Protein AF-A0A813L818-F1 (afdb_monomer_lite)

Foldseek 3Di:
DVQLVCCVVVVDGDDPDDDPFVVVVVVVVCCVPCVVVLVVQLVVCQVQQCVVHQQFGCQVSQVVVCVVCLVVQKHKGWGHFDDDVDPPRGDTTDIDIDNQVSCVVVDDGPDGGPVVVVSD

Structure (mmCIF, N/CA/C/O backbone):
data_AF-A0A813L818-F1
#
_entry.id   AF-A0A813L818-F1
#
loop_
_atom_site.group_PDB
_atom_site.id
_atom_site.type_symbol
_atom_site.label_atom_id
_atom_site.label_alt_id
_atom_site.label_comp_id
_atom_site.label_asym_id
_atom_site.label_entity_id
_atom_site.label_seq_id
_atom_site.pdbx_PDB_ins_code
_atom_site.Cartn_x
_atom_site.Cartn_y
_atom_site.Cartn_z
_atom_site.occupancy
_atom_site.B_iso_or_equiv
_atom_site.auth_seq_id
_atom_site.auth_comp_id
_atom_site.auth_asym_id
_atom_site.auth_atom_id
_atom_site.pdbx_PDB_model_num
ATOM 1 N N . GLU A 1 1 ? -13.482 -14.524 27.473 1.00 57.00 1 GLU A N 1
ATOM 2 C CA . GLU A 1 1 ? -12.473 -15.325 28.214 1.00 57.00 1 GLU A CA 1
ATOM 3 C C . GLU A 1 1 ? -12.028 -16.594 27.474 1.00 57.00 1 GLU A C 1
ATOM 5 O O . GLU A 1 1 ? -10.831 -16.802 27.336 1.00 57.00 1 GLU A O 1
ATOM 10 N N . SER A 1 2 ? -12.948 -17.400 26.920 1.00 75.19 2 SER A N 1
ATOM 11 C CA . SER A 1 2 ? -12.612 -18.616 26.144 1.00 75.19 2 SER A CA 1
ATOM 12 C C . SER A 1 2 ? -11.756 -18.363 24.892 1.00 75.19 2 SER A C 1
ATOM 14 O O . SER A 1 2 ? -10.847 -19.135 24.606 1.00 75.19 2 SER A O 1
ATOM 16 N N . GLU A 1 3 ? -12.057 -17.316 24.123 1.00 73.44 3 GLU A N 1
ATOM 17 C CA . GLU A 1 3 ? -11.399 -17.049 22.833 1.00 73.44 3 GLU A CA 1
ATOM 18 C C . GLU A 1 3 ? -10.004 -16.447 22.997 1.00 73.44 3 GLU A C 1
ATOM 20 O O . GLU A 1 3 ? -9.075 -16.870 22.322 1.00 73.44 3 GLU A O 1
ATOM 25 N N . ARG A 1 4 ? -9.827 -15.538 23.965 1.00 74.00 4 ARG A N 1
ATOM 26 C CA . ARG A 1 4 ? -8.516 -14.962 24.303 1.00 74.00 4 ARG A CA 1
ATOM 27 C C . ARG A 1 4 ? -7.531 -16.038 24.765 1.00 74.00 4 ARG A C 1
ATOM 29 O O . ARG A 1 4 ? -6.370 -16.018 24.375 1.00 74.00 4 A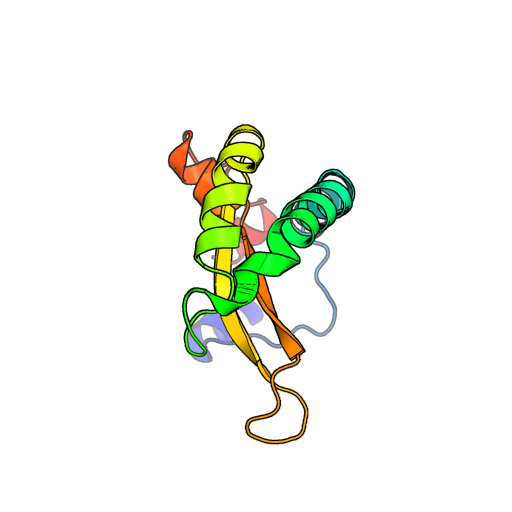RG A O 1
ATOM 36 N N . ARG A 1 5 ? -8.009 -17.011 25.552 1.00 79.06 5 ARG A N 1
ATOM 37 C CA . ARG A 1 5 ? -7.198 -18.162 25.966 1.00 79.06 5 ARG A CA 1
ATOM 38 C C . ARG A 1 5 ? -6.829 -19.058 24.779 1.00 79.06 5 ARG A C 1
ATOM 40 O O . ARG A 1 5 ? -5.667 -19.416 24.667 1.00 79.06 5 ARG A O 1
ATOM 47 N N . LYS A 1 6 ? -7.773 -19.352 23.874 1.00 78.75 6 LYS A N 1
ATOM 48 C CA . LYS A 1 6 ? -7.478 -20.092 22.633 1.00 78.75 6 LYS A CA 1
ATOM 49 C C . LYS A 1 6 ? -6.450 -19.376 21.764 1.00 78.75 6 LYS A C 1
ATOM 51 O O . LYS A 1 6 ? -5.490 -19.998 21.347 1.00 78.75 6 LYS A O 1
ATOM 56 N N . LEU A 1 7 ? -6.600 -18.069 21.551 1.00 79.12 7 LEU A N 1
ATOM 57 C CA . LEU A 1 7 ? -5.618 -17.287 20.799 1.00 79.12 7 LEU A CA 1
ATOM 58 C C . LEU A 1 7 ? -4.226 -17.357 21.446 1.00 79.12 7 LEU A C 1
ATOM 60 O O . LEU A 1 7 ? -3.231 -17.485 20.741 1.00 79.12 7 LEU A O 1
ATOM 64 N N . HIS A 1 8 ? -4.157 -17.297 22.778 1.00 79.25 8 HIS A N 1
ATOM 65 C CA . HIS A 1 8 ? -2.899 -17.416 23.513 1.00 79.25 8 HIS A CA 1
ATOM 66 C C . HIS A 1 8 ? -2.253 -18.806 23.386 1.00 79.25 8 HIS A C 1
ATOM 68 O O . HIS A 1 8 ? -1.037 -18.895 23.240 1.00 79.25 8 HIS A O 1
ATOM 74 N N . GLU A 1 9 ? -3.047 -19.875 23.452 1.00 87.44 9 GLU A N 1
ATOM 75 C CA . GLU A 1 9 ? -2.567 -21.264 23.403 1.00 87.44 9 GLU A CA 1
ATOM 76 C C . GLU A 1 9 ? -2.229 -21.717 21.973 1.00 87.44 9 GLU A C 1
ATOM 78 O O . GLU A 1 9 ? -1.179 -22.319 21.748 1.00 87.44 9 GLU A O 1
ATOM 83 N N . ASP A 1 10 ? -3.089 -21.390 21.009 1.00 88.19 10 ASP A N 1
ATOM 84 C CA . ASP A 1 10 ? -3.026 -21.900 19.636 1.00 88.19 10 ASP A CA 1
ATOM 85 C C . ASP A 1 10 ? -2.318 -20.928 18.675 1.00 88.19 10 ASP A C 1
ATOM 87 O O . ASP A 1 10 ? -1.964 -21.297 17.555 1.00 88.19 10 ASP A O 1
ATOM 91 N N . GLY A 1 11 ? -2.130 -19.664 19.076 1.00 82.50 11 GLY A N 1
ATOM 92 C CA . GLY A 1 11 ? -1.560 -18.603 18.235 1.00 82.50 11 GLY A CA 1
ATOM 93 C C . GLY A 1 11 ? -2.465 -18.158 17.080 1.00 82.50 11 GLY A C 1
ATOM 94 O O . GLY A 1 11 ? -2.089 -17.282 16.302 1.00 82.50 11 GLY A O 1
ATOM 95 N N . VAL A 1 12 ? -3.656 -18.745 16.958 1.00 81.69 12 VAL A N 1
ATOM 96 C CA . VAL A 1 12 ? -4.644 -18.454 15.920 1.00 81.69 12 VAL A CA 1
ATOM 97 C C . VAL A 1 12 ? -6.051 -18.565 16.502 1.00 81.69 12 VAL A C 1
ATOM 99 O O . VAL A 1 12 ? -6.317 -19.384 17.379 1.00 81.69 12 VAL A O 1
ATOM 102 N N . LEU A 1 13 ? -6.966 -17.735 16.008 1.00 82.81 13 LEU A N 1
ATOM 103 C CA . LEU A 1 13 ? -8.383 -17.801 16.342 1.00 82.81 13 LEU A CA 1
ATOM 104 C C . LEU A 1 13 ? -9.189 -17.714 15.048 1.00 82.81 13 LEU A C 1
ATOM 106 O O . LEU A 1 13 ? -9.143 -16.704 14.349 1.00 82.81 13 LEU A O 1
ATOM 110 N N . GLU A 1 14 ? -9.913 -18.781 14.724 1.00 83.12 14 GLU A N 1
ATOM 111 C CA . GLU A 1 14 ? -10.836 -18.786 13.592 1.00 83.12 14 GLU A CA 1
ATOM 112 C C . GLU A 1 14 ? -12.102 -18.007 13.963 1.00 83.12 14 GLU A C 1
ATOM 114 O O . GLU A 1 14 ? -12.753 -18.291 14.972 1.00 83.12 14 GLU A O 1
ATOM 119 N N . LEU A 1 15 ? -12.437 -17.002 13.156 1.00 79.81 15 LEU A N 1
ATOM 120 C CA . LEU A 1 15 ? -13.598 -16.148 13.376 1.00 79.81 15 LEU A CA 1
ATOM 121 C C . LEU A 1 15 ? -14.782 -16.676 12.563 1.00 79.81 15 LEU A C 1
ATOM 123 O O . LEU A 1 15 ? -14.665 -16.918 11.365 1.00 79.81 15 LEU A O 1
ATOM 127 N N . SER A 1 16 ? -15.940 -16.829 13.210 1.00 82.81 16 SER A N 1
ATOM 128 C CA . SER A 1 16 ? -17.175 -17.293 12.551 1.00 82.81 16 SER A CA 1
ATOM 129 C C . SER A 1 16 ? -17.801 -16.245 11.621 1.00 82.81 16 SER A C 1
ATOM 131 O O . SER A 1 16 ? -18.575 -16.585 10.727 1.00 82.81 16 SER A O 1
ATOM 133 N N . SER A 1 17 ? -17.447 -14.976 11.813 1.00 81.19 17 SER A N 1
ATOM 134 C CA . SER A 1 17 ? -17.798 -13.851 10.952 1.00 81.19 17 SER A CA 1
ATOM 135 C C . SER A 1 17 ? -16.721 -12.777 11.045 1.00 81.19 17 SER A C 1
ATOM 137 O O . SER A 1 17 ? -15.971 -12.726 12.022 1.00 81.19 17 SER A O 1
ATOM 139 N N . LEU A 1 18 ? -16.676 -11.877 10.060 1.00 76.88 18 LEU A N 1
ATOM 140 C CA . LEU A 1 18 ? -15.880 -10.657 10.178 1.00 76.88 18 LEU A CA 1
ATOM 141 C C . LEU A 1 18 ? -16.360 -9.864 11.405 1.00 76.88 18 LEU A C 1
ATOM 143 O O . LEU A 1 18 ? -17.564 -9.614 11.526 1.00 76.88 18 LEU A O 1
ATOM 147 N N . PRO A 1 19 ? -15.466 -9.513 12.341 1.00 75.06 19 PRO A N 1
ATOM 148 C CA . PRO A 1 19 ? -15.853 -8.735 13.501 1.00 75.06 19 PRO A CA 1
ATOM 149 C C . PRO A 1 19 ? -16.185 -7.298 13.086 1.00 75.06 19 PRO A C 1
ATOM 151 O O . PRO A 1 19 ? -15.633 -6.771 12.129 1.00 75.06 19 PRO A O 1
ATOM 154 N N . SER A 1 20 ? -17.083 -6.637 13.810 1.00 76.88 20 SER A N 1
ATOM 155 C CA . SER A 1 20 ? -17.423 -5.230 13.558 1.00 76.88 20 SER A CA 1
ATOM 156 C C . SER A 1 20 ? -16.419 -4.302 14.247 1.00 76.88 20 SER A C 1
ATOM 158 O O . SER A 1 20 ? -16.789 -3.530 15.128 1.00 76.88 20 SER A O 1
ATOM 160 N N . TRP A 1 21 ? -15.134 -4.425 13.917 1.00 80.31 21 TRP A N 1
ATOM 161 C CA . TRP A 1 21 ? -14.098 -3.559 14.483 1.00 80.31 21 TRP A CA 1
ATOM 162 C C . TRP A 1 21 ? -14.046 -2.229 13.740 1.00 80.31 21 TRP A C 1
ATOM 164 O O . TRP A 1 21 ? -13.960 -2.221 12.512 1.00 80.31 21 TRP A O 1
ATOM 174 N N . GLY A 1 22 ? -13.964 -1.116 14.476 1.00 76.94 22 GLY A N 1
ATOM 175 C CA . GLY A 1 22 ? -13.795 0.215 13.877 1.00 76.94 22 GLY A CA 1
ATOM 176 C C . GLY A 1 22 ? -12.535 0.345 13.007 1.00 76.94 22 GLY A C 1
ATOM 177 O O . GLY A 1 22 ? -12.458 1.213 12.142 1.00 76.94 22 GLY A O 1
ATOM 178 N N . MET A 1 23 ? -11.559 -0.558 13.171 1.00 76.00 23 MET A N 1
ATOM 179 C CA . MET A 1 23 ? -10.398 -0.662 12.283 1.00 76.00 23 MET A CA 1
ATOM 180 C C . MET A 1 23 ? -10.791 -0.950 10.829 1.00 76.00 23 MET A C 1
ATOM 182 O O . MET A 1 23 ? -10.138 -0.431 9.928 1.00 76.00 23 MET A O 1
ATOM 186 N N . PHE A 1 24 ? -11.833 -1.751 10.583 1.00 82.56 24 PHE A N 1
ATOM 187 C CA . PHE A 1 24 ? -12.279 -2.024 9.217 1.00 82.56 24 PHE A CA 1
ATOM 188 C C . PHE A 1 24 ? -12.867 -0.773 8.578 1.00 82.56 24 PHE A C 1
ATOM 190 O O . PHE A 1 24 ? -12.427 -0.400 7.497 1.00 82.56 24 PHE A O 1
ATOM 197 N N . ASP A 1 25 ? -13.751 -0.063 9.280 1.00 82.31 25 ASP A N 1
ATOM 198 C CA . ASP A 1 25 ? -14.324 1.196 8.790 1.00 82.31 25 ASP A CA 1
ATOM 199 C C . ASP A 1 25 ? -13.238 2.249 8.520 1.00 82.31 25 ASP A C 1
ATOM 201 O O . ASP A 1 25 ? -13.298 2.982 7.530 1.00 82.31 25 ASP A O 1
ATOM 205 N N . PHE A 1 26 ? -12.206 2.300 9.367 1.00 80.56 26 PHE A N 1
ATOM 206 C CA . PHE A 1 26 ? -11.044 3.164 9.165 1.00 80.56 26 PHE A CA 1
ATOM 207 C C . PHE A 1 26 ? -10.258 2.797 7.895 1.00 80.56 26 PHE A C 1
ATOM 209 O O . PHE A 1 26 ? -9.967 3.675 7.082 1.00 80.56 26 PHE A O 1
ATOM 216 N N . VAL A 1 27 ? -9.936 1.513 7.694 1.00 82.19 27 VAL A N 1
ATOM 217 C CA . VAL A 1 27 ? -9.215 1.040 6.498 1.00 82.19 27 VAL A CA 1
ATOM 218 C C . VAL A 1 27 ? -10.038 1.268 5.229 1.00 82.19 27 VAL A C 1
ATOM 220 O O . VAL A 1 27 ? -9.495 1.755 4.239 1.00 82.19 27 VAL A O 1
ATOM 223 N N . GLU A 1 28 ? -11.340 0.985 5.261 1.00 86.94 28 GLU A N 1
ATOM 224 C CA . GLU A 1 28 ? -12.254 1.227 4.139 1.00 86.94 28 GLU A CA 1
ATOM 225 C C . GLU A 1 28 ? -12.374 2.719 3.813 1.00 86.94 28 GLU A C 1
ATOM 227 O O . GLU A 1 28 ? -12.380 3.093 2.642 1.00 86.94 28 GLU A O 1
ATOM 232 N N . SER A 1 29 ? -12.389 3.592 4.826 1.00 85.56 29 SER A N 1
ATOM 233 C CA . SER A 1 29 ? -12.396 5.047 4.619 1.00 85.56 29 SER A CA 1
ATOM 234 C C . SER A 1 29 ? -11.112 5.528 3.940 1.00 85.56 29 SER A C 1
ATOM 236 O O . SER A 1 29 ? -11.178 6.269 2.960 1.00 85.56 29 SER A O 1
ATOM 238 N N . LEU A 1 30 ? -9.944 5.056 4.397 1.00 85.44 30 LEU A N 1
ATOM 239 C CA . LEU A 1 30 ? -8.659 5.363 3.759 1.00 85.44 30 LEU A CA 1
ATOM 240 C C . LEU A 1 30 ? -8.601 4.850 2.317 1.00 85.44 30 LEU A C 1
ATOM 242 O O . LEU A 1 30 ? -8.103 5.540 1.426 1.00 85.44 30 LEU A O 1
ATOM 246 N N . HIS A 1 31 ? -9.111 3.643 2.078 1.00 89.50 31 HIS A N 1
ATOM 247 C CA . HIS A 1 31 ? -9.191 3.078 0.740 1.00 89.50 31 HIS A CA 1
ATOM 248 C C . HIS A 1 31 ? -10.116 3.917 -0.154 1.00 89.50 31 HIS A C 1
ATOM 250 O O . HIS A 1 31 ? -9.709 4.314 -1.245 1.00 89.50 31 HIS A O 1
ATOM 256 N N . ALA A 1 32 ? -11.319 4.259 0.311 1.00 91.88 32 ALA A N 1
ATOM 257 C CA . ALA A 1 32 ? -12.263 5.089 -0.432 1.00 91.88 32 ALA A CA 1
ATOM 258 C C . ALA A 1 32 ? -11.689 6.474 -0.777 1.00 91.88 32 ALA A C 1
ATOM 260 O O . ALA A 1 32 ? -11.919 6.974 -1.878 1.00 91.88 32 ALA A O 1
ATOM 261 N N . GLU A 1 33 ? -10.922 7.076 0.135 1.00 90.44 33 GLU A N 1
ATOM 262 C CA . GLU A 1 33 ? -10.309 8.390 -0.066 1.00 90.44 33 GLU A CA 1
ATOM 263 C C . GLU A 1 33 ? -9.110 8.349 -1.027 1.00 90.44 33 GLU A C 1
ATOM 265 O O . GLU A 1 33 ? -8.966 9.223 -1.886 1.00 90.44 33 GLU A O 1
ATOM 270 N N . HIS A 1 34 ? -8.234 7.348 -0.902 1.00 90.88 34 HIS A N 1
ATOM 271 C CA . HIS A 1 34 ? -6.909 7.397 -1.525 1.00 90.88 34 HIS A CA 1
ATOM 272 C C . HIS A 1 34 ? -6.682 6.400 -2.659 1.00 90.88 34 HIS A C 1
ATOM 274 O O . HIS A 1 34 ? -5.762 6.617 -3.449 1.00 90.88 34 HIS A O 1
ATOM 280 N N . ASN A 1 35 ? -7.489 5.341 -2.786 1.00 93.38 35 ASN A N 1
ATOM 281 C CA . ASN A 1 35 ? -7.239 4.255 -3.741 1.00 93.38 35 ASN A CA 1
ATOM 282 C C . ASN A 1 35 ? -7.051 4.763 -5.174 1.00 93.38 35 ASN A C 1
ATOM 284 O O . ASN A 1 35 ? -6.051 4.450 -5.816 1.00 93.38 35 ASN A O 1
ATOM 288 N N . GLN A 1 36 ? -7.971 5.601 -5.655 1.00 95.88 36 GLN A N 1
ATOM 289 C CA . GLN A 1 36 ? -7.904 6.114 -7.022 1.00 95.88 36 GLN A CA 1
ATOM 290 C C . GLN A 1 36 ? -6.607 6.898 -7.271 1.00 95.88 36 GLN A C 1
ATOM 292 O O . GLN A 1 36 ? -5.927 6.670 -8.268 1.00 95.88 36 GLN A O 1
ATOM 297 N N . ASN A 1 37 ? -6.222 7.771 -6.337 1.00 94.56 37 ASN A N 1
ATOM 298 C CA . ASN A 1 37 ? -4.991 8.552 -6.442 1.00 94.56 37 ASN A CA 1
ATOM 299 C C . ASN A 1 37 ? -3.738 7.660 -6.392 1.00 94.56 37 ASN A C 1
ATOM 301 O O . ASN A 1 37 ? -2.811 7.854 -7.174 1.00 94.56 37 ASN A O 1
ATOM 305 N N . VAL A 1 38 ? -3.715 6.661 -5.505 1.00 94.62 38 VAL A N 1
ATOM 306 C CA . VAL A 1 38 ? -2.619 5.683 -5.412 1.00 94.62 38 VAL A CA 1
ATOM 307 C C . VAL A 1 38 ? -2.450 4.932 -6.732 1.00 94.62 38 VAL A C 1
ATOM 309 O O . VAL A 1 38 ? -1.337 4.860 -7.2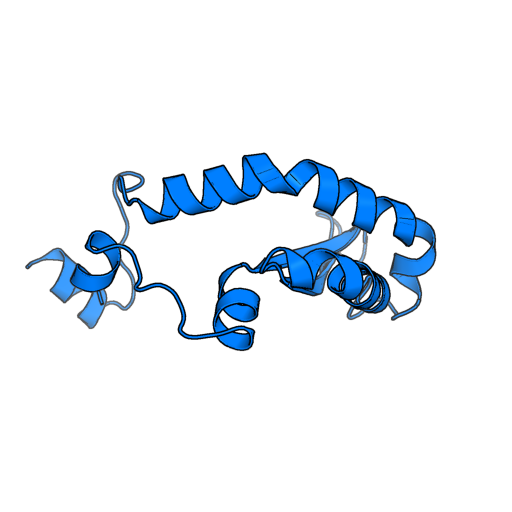54 1.00 94.62 38 VAL A O 1
ATOM 312 N N . VAL A 1 39 ? -3.547 4.417 -7.294 1.00 95.19 39 VAL A N 1
ATOM 313 C CA . VAL A 1 39 ? -3.541 3.705 -8.577 1.00 95.19 39 VAL A CA 1
ATOM 314 C C . VAL A 1 39 ? -3.038 4.618 -9.688 1.00 95.19 39 VAL A C 1
ATOM 316 O O . VAL A 1 39 ? -2.123 4.244 -10.411 1.00 95.19 39 VAL A O 1
ATOM 319 N N . GLU A 1 40 ? -3.562 5.838 -9.800 1.00 96.31 40 GLU A N 1
ATOM 320 C CA . GLU A 1 40 ? -3.135 6.785 -10.834 1.00 96.31 40 GLU A CA 1
ATOM 321 C C . GLU A 1 40 ? -1.649 7.148 -10.741 1.00 96.31 40 GLU A C 1
ATOM 323 O O . GLU A 1 40 ? -0.981 7.271 -11.769 1.00 96.31 40 GLU A O 1
ATOM 328 N N . LEU A 1 41 ? -1.117 7.328 -9.531 1.00 95.94 41 LEU A N 1
ATOM 329 C CA . LEU A 1 41 ? 0.302 7.616 -9.321 1.00 95.94 41 LEU A CA 1
ATOM 330 C C . LEU A 1 41 ? 1.182 6.424 -9.711 1.00 95.94 41 LEU A C 1
ATOM 332 O O . LEU A 1 41 ? 2.163 6.606 -10.429 1.00 95.94 41 LEU A O 1
ATOM 336 N N . LEU A 1 42 ? 0.813 5.208 -9.307 1.00 94.94 42 LEU A N 1
ATOM 337 C CA . LEU A 1 42 ? 1.549 4.000 -9.682 1.00 94.94 42 LEU A CA 1
ATOM 338 C C . LEU A 1 42 ? 1.487 3.754 -11.193 1.00 94.94 42 LEU A C 1
ATOM 340 O O . LEU A 1 42 ? 2.510 3.473 -11.810 1.00 94.94 42 LEU A O 1
ATOM 344 N N . GLU A 1 43 ? 0.330 3.926 -11.822 1.00 94.94 43 GLU A N 1
ATOM 345 C CA . GLU A 1 43 ? 0.158 3.723 -13.264 1.00 94.94 43 GLU A CA 1
ATOM 346 C C . GLU A 1 43 ? 0.987 4.695 -14.114 1.00 94.94 43 GLU A C 1
ATOM 348 O O . GLU A 1 43 ? 1.492 4.317 -15.172 1.00 94.94 43 GLU A O 1
ATOM 353 N N . LYS A 1 44 ? 1.224 5.924 -13.635 1.00 95.94 44 LYS A N 1
ATOM 354 C CA . LYS A 1 44 ? 2.148 6.868 -14.294 1.00 95.94 44 LYS A CA 1
ATOM 355 C C . LYS A 1 44 ? 3.586 6.349 -14.349 1.00 95.94 44 LYS A C 1
ATOM 357 O O . LYS A 1 44 ? 4.314 6.696 -15.273 1.00 95.94 44 LYS A O 1
ATOM 362 N N . THR A 1 45 ? 3.971 5.490 -13.407 1.00 93.88 45 THR A N 1
ATOM 363 C CA . THR A 1 45 ? 5.305 4.870 -13.336 1.00 93.88 45 THR A CA 1
ATOM 364 C C . THR A 1 45 ? 5.383 3.519 -14.055 1.00 93.88 45 THR A C 1
ATOM 366 O O . THR A 1 45 ? 6.416 2.859 -14.009 1.00 93.88 45 THR A O 1
ATOM 369 N N . ARG A 1 46 ? 4.323 3.083 -14.758 1.00 91.62 46 ARG A N 1
ATOM 370 C CA . ARG A 1 46 ? 4.245 1.742 -15.371 1.00 91.62 46 ARG A CA 1
ATOM 371 C C . ARG A 1 46 ? 5.447 1.391 -16.254 1.00 91.62 46 ARG A C 1
ATOM 373 O O . ARG A 1 46 ? 5.846 0.231 -16.306 1.00 91.62 46 ARG A O 1
ATOM 380 N N . SER A 1 47 ? 6.037 2.371 -16.937 1.00 90.44 47 SER A N 1
ATOM 381 C CA . SER A 1 47 ? 7.204 2.155 -17.799 1.00 90.44 47 SER A CA 1
ATOM 382 C C . SER A 1 47 ? 8.476 1.746 -17.050 1.00 90.44 47 SER A C 1
ATOM 384 O O . SER A 1 47 ? 9.348 1.151 -17.672 1.00 90.44 47 SER A O 1
ATOM 386 N N . THR A 1 48 ? 8.591 2.045 -15.752 1.00 88.62 48 THR A N 1
ATOM 387 C CA . THR A 1 48 ? 9.803 1.800 -14.947 1.00 88.62 48 THR A CA 1
ATOM 388 C C . THR A 1 48 ? 9.674 0.592 -14.016 1.00 88.62 48 THR A C 1
ATOM 390 O O . THR A 1 48 ? 10.622 0.226 -13.327 1.00 88.62 48 THR A O 1
ATOM 393 N N . TRP A 1 49 ? 8.525 -0.093 -14.003 1.00 89.00 49 TRP A N 1
ATOM 394 C CA . TRP A 1 49 ? 8.251 -1.191 -13.065 1.00 89.00 49 TRP A CA 1
ATOM 395 C C . TRP A 1 49 ? 9.227 -2.371 -13.152 1.00 89.00 49 TRP A C 1
ATOM 397 O O . TRP A 1 49 ? 9.358 -3.119 -12.188 1.00 89.00 49 TRP A O 1
ATOM 407 N N . THR A 1 50 ? 9.922 -2.547 -14.272 1.00 84.94 50 THR A N 1
ATOM 408 C CA . THR A 1 50 ? 10.897 -3.629 -14.473 1.00 84.94 50 THR A CA 1
ATOM 409 C C . THR A 1 50 ? 12.349 -3.210 -14.238 1.00 84.94 50 THR A C 1
ATOM 411 O O . THR A 1 50 ? 13.234 -4.058 -14.322 1.00 84.94 50 THR A O 1
ATOM 414 N N . GLU A 1 51 ? 12.626 -1.929 -13.978 1.00 80.31 51 GLU A N 1
ATOM 415 C CA . GLU A 1 51 ? 14.001 -1.406 -13.911 1.00 80.31 51 GLU A CA 1
ATOM 416 C C . GLU A 1 51 ? 14.800 -1.967 -12.723 1.00 80.31 51 GLU A C 1
ATOM 418 O O . GLU A 1 51 ? 16.012 -2.148 -12.830 1.00 80.31 51 GLU A O 1
ATOM 423 N N . ASP A 1 52 ? 14.123 -2.342 -11.635 1.00 76.75 52 ASP A N 1
ATOM 424 C CA . ASP A 1 52 ? 14.739 -2.919 -10.429 1.00 76.75 52 ASP A CA 1
ATOM 425 C C . ASP A 1 52 ? 14.952 -4.446 -10.500 1.00 76.75 52 ASP A C 1
ATOM 427 O O . ASP A 1 52 ? 15.381 -5.078 -9.527 1.00 76.75 52 ASP A O 1
ATOM 431 N N . GLY A 1 53 ? 14.658 -5.058 -11.652 1.00 68.94 53 GLY A N 1
ATOM 432 C CA . GLY A 1 53 ? 14.771 -6.496 -11.884 1.00 68.94 53 GLY A CA 1
ATOM 433 C C . GLY A 1 53 ? 13.600 -7.327 -11.344 1.00 68.94 53 GLY A C 1
ATOM 434 O O . GLY A 1 53 ? 12.693 -6.844 -10.669 1.00 68.94 53 GLY A O 1
ATOM 435 N N . GLU A 1 54 ? 13.628 -8.626 -11.645 1.00 68.25 54 GLU A N 1
ATOM 436 C CA . GLU A 1 54 ? 12.507 -9.554 -11.411 1.00 68.25 54 GLU A CA 1
ATOM 437 C C . GLU A 1 54 ? 12.248 -9.863 -9.927 1.00 68.25 54 GLU A C 1
ATOM 439 O O . GLU A 1 54 ? 11.149 -10.265 -9.557 1.00 68.25 54 GLU A O 1
ATOM 444 N N . ASN A 1 55 ? 13.235 -9.646 -9.051 1.00 69.81 55 ASN A N 1
ATOM 445 C CA . ASN A 1 55 ? 13.115 -9.982 -7.630 1.00 69.81 55 ASN A CA 1
ATOM 446 C C . ASN A 1 55 ? 12.307 -8.954 -6.824 1.00 69.81 55 ASN A C 1
ATOM 448 O O . ASN A 1 55 ? 11.749 -9.313 -5.788 1.00 69.81 55 ASN A O 1
ATOM 452 N N . ARG A 1 56 ? 12.287 -7.684 -7.254 1.00 76.19 56 ARG A N 1
ATOM 453 C CA . ARG A 1 56 ? 11.565 -6.577 -6.595 1.00 76.19 56 ARG A CA 1
ATOM 454 C C . ARG A 1 56 ? 11.075 -5.540 -7.614 1.00 76.19 56 ARG A C 1
ATOM 456 O O . ARG A 1 56 ? 11.441 -4.368 -7.512 1.00 76.19 56 ARG A O 1
ATOM 463 N N . PRO A 1 57 ? 10.275 -5.948 -8.610 1.00 87.50 57 PRO A N 1
ATOM 464 C CA . PRO A 1 57 ? 9.767 -5.017 -9.602 1.00 87.50 57 PRO A CA 1
ATOM 465 C C . PRO A 1 57 ? 8.923 -3.933 -8.925 1.00 87.50 57 PRO A C 1
ATOM 467 O O . PRO A 1 57 ? 8.176 -4.210 -7.985 1.00 87.50 57 PRO A O 1
ATOM 470 N N . GLY A 1 58 ? 9.031 -2.703 -9.418 1.00 90.81 58 GLY A N 1
ATOM 471 C CA . GLY A 1 58 ? 8.296 -1.546 -8.916 1.00 90.81 58 GLY A CA 1
ATOM 472 C C . GLY A 1 58 ? 8.888 -0.898 -7.661 1.00 90.81 58 GLY A C 1
ATOM 473 O O . GLY A 1 58 ? 8.240 -0.028 -7.087 1.00 90.81 58 GLY A O 1
ATOM 474 N N . ALA A 1 59 ? 10.091 -1.266 -7.210 1.00 90.88 59 ALA A N 1
ATOM 475 C CA . ALA A 1 59 ? 10.695 -0.647 -6.028 1.00 90.88 59 ALA A CA 1
ATOM 476 C C . ALA A 1 59 ? 10.969 0.858 -6.226 1.00 90.88 59 ALA A C 1
ATOM 478 O O . ALA A 1 59 ? 10.633 1.662 -5.354 1.00 90.88 59 ALA A O 1
ATOM 479 N N . ALA A 1 60 ? 11.498 1.252 -7.383 1.00 90.94 60 ALA A N 1
ATOM 480 C CA . ALA A 1 60 ? 11.714 2.637 -7.780 1.00 90.94 60 ALA A CA 1
ATOM 481 C C . ALA A 1 60 ? 10.386 3.392 -7.916 1.00 90.94 60 ALA A C 1
ATOM 483 O O . ALA A 1 60 ? 10.243 4.486 -7.372 1.00 90.94 60 ALA A O 1
ATOM 484 N N . ALA A 1 61 ? 9.383 2.768 -8.541 1.00 93.69 61 ALA A N 1
ATOM 485 C CA . ALA A 1 61 ? 8.027 3.307 -8.632 1.00 93.69 61 ALA A CA 1
ATOM 486 C C . ALA A 1 61 ? 7.416 3.573 -7.246 1.00 93.69 61 ALA A C 1
ATOM 488 O O . ALA A 1 61 ? 6.895 4.657 -6.988 1.00 93.69 61 ALA A O 1
ATOM 489 N N . ALA A 1 62 ? 7.529 2.620 -6.317 1.00 92.44 62 ALA A N 1
ATOM 490 C CA . ALA A 1 62 ? 7.071 2.799 -4.943 1.00 92.44 62 ALA A CA 1
ATOM 491 C C . ALA A 1 62 ? 7.816 3.948 -4.242 1.00 92.44 62 ALA A C 1
ATOM 493 O O . ALA A 1 62 ? 7.202 4.741 -3.529 1.00 92.44 62 ALA A O 1
ATOM 494 N N . TRP A 1 63 ? 9.131 4.073 -4.448 1.00 91.06 63 TRP A N 1
ATOM 495 C CA . TRP A 1 63 ? 9.927 5.163 -3.879 1.00 91.06 63 TRP A CA 1
ATOM 496 C C . TRP A 1 63 ? 9.521 6.543 -4.414 1.00 91.06 63 TRP A C 1
ATOM 498 O O . TRP A 1 63 ? 9.410 7.488 -3.629 1.00 91.06 63 TRP A O 1
ATOM 508 N N . GLU A 1 64 ? 9.259 6.649 -5.717 1.00 92.88 64 GLU A N 1
ATOM 509 C CA . GLU A 1 64 ? 8.788 7.874 -6.367 1.00 92.88 64 GLU A CA 1
ATOM 510 C C . GLU A 1 64 ? 7.404 8.276 -5.846 1.00 92.88 64 GLU A C 1
ATOM 512 O O . GLU A 1 64 ? 7.220 9.387 -5.348 1.00 92.88 64 GLU A O 1
ATOM 517 N N . VAL A 1 65 ? 6.445 7.347 -5.861 1.00 93.62 65 VAL A N 1
ATOM 518 C CA . VAL A 1 65 ? 5.071 7.602 -5.407 1.00 93.62 65 VAL A CA 1
ATOM 519 C C . VAL A 1 65 ? 5.017 7.955 -3.914 1.00 93.62 65 VAL A C 1
ATOM 521 O O . VAL A 1 65 ? 4.217 8.799 -3.503 1.00 93.62 65 VAL A O 1
ATOM 524 N N . ASN A 1 66 ? 5.910 7.396 -3.091 1.00 91.94 66 ASN A N 1
ATOM 525 C CA . ASN A 1 66 ? 6.033 7.771 -1.680 1.00 91.94 66 ASN A CA 1
ATOM 526 C C . ASN A 1 66 ? 6.360 9.256 -1.470 1.00 91.94 66 ASN A C 1
ATOM 528 O O . ASN A 1 66 ? 5.927 9.818 -0.464 1.00 91.94 66 ASN A O 1
ATOM 532 N N . GLN A 1 67 ? 7.083 9.914 -2.385 1.00 90.00 67 GLN A N 1
ATOM 533 C CA . GLN A 1 67 ? 7.366 11.351 -2.254 1.00 90.00 67 GLN A CA 1
ATOM 534 C C . GLN A 1 67 ? 6.073 12.177 -2.226 1.00 90.00 67 GLN A C 1
ATOM 536 O O . GLN A 1 67 ? 5.987 13.172 -1.508 1.00 90.00 67 GLN A O 1
ATOM 541 N N . GLU A 1 68 ? 5.045 11.719 -2.943 1.00 88.81 68 GLU A N 1
ATOM 542 C CA . GLU A 1 68 ? 3.730 12.354 -2.979 1.00 88.81 68 GLU A CA 1
ATOM 543 C C . GLU A 1 68 ? 2.808 11.880 -1.856 1.00 88.81 68 GLU A C 1
ATOM 545 O O . GLU A 1 68 ? 2.071 12.684 -1.289 1.00 88.81 68 GLU A O 1
ATOM 550 N N . LEU A 1 69 ? 2.832 10.592 -1.513 1.00 87.38 69 LEU A N 1
ATOM 551 C CA . LEU A 1 69 ? 1.882 10.003 -0.564 1.00 87.38 69 LEU A CA 1
ATOM 552 C C . LEU A 1 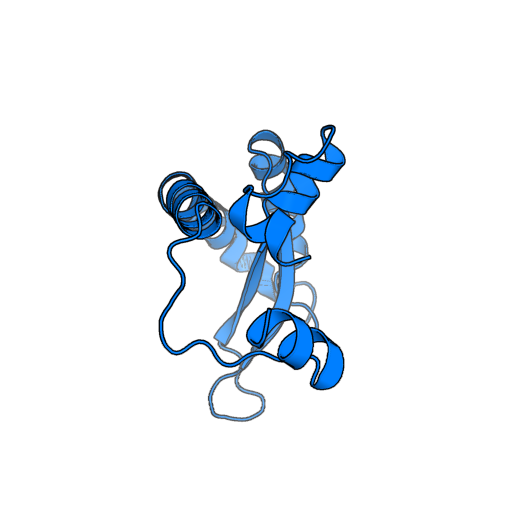69 ? 2.256 10.178 0.906 1.00 87.38 69 LEU A C 1
ATOM 554 O O . LEU A 1 69 ? 1.365 10.164 1.757 1.00 87.38 69 LEU A O 1
ATOM 558 N N . ASN A 1 70 ? 3.530 10.432 1.214 1.00 82.81 70 ASN A N 1
ATOM 559 C CA . ASN A 1 70 ? 3.966 10.665 2.589 1.00 82.81 70 ASN A CA 1
ATOM 560 C C . ASN A 1 70 ? 3.168 11.801 3.252 1.00 82.81 70 ASN A C 1
ATOM 562 O O . ASN A 1 70 ? 2.820 11.695 4.423 1.00 82.81 70 ASN A O 1
ATOM 566 N N . LYS A 1 71 ? 2.800 12.860 2.515 1.00 80.94 71 LYS A N 1
ATOM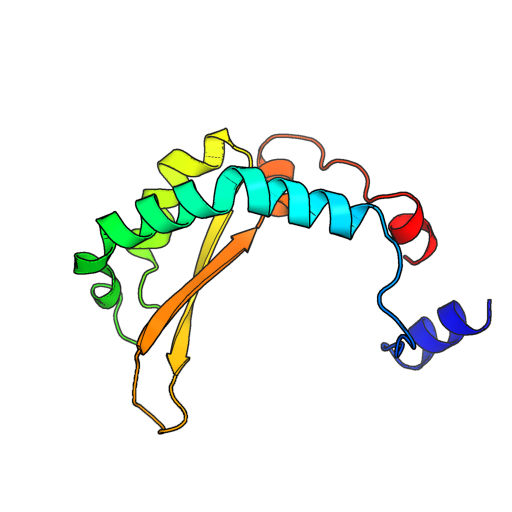 567 C CA . LYS A 1 71 ? 1.996 13.980 3.049 1.00 80.94 71 LYS A CA 1
ATOM 568 C C . LYS A 1 71 ? 0.577 13.581 3.485 1.00 80.94 71 LYS A C 1
ATOM 570 O O . LYS A 1 71 ? -0.063 14.333 4.210 1.00 80.94 71 LYS A O 1
ATOM 575 N N . HIS A 1 72 ? 0.102 12.417 3.045 1.00 80.50 72 HIS A N 1
ATOM 576 C CA . HIS A 1 72 ? -1.196 11.839 3.392 1.00 80.50 72 HIS A CA 1
ATOM 577 C C . HIS A 1 72 ? -1.092 10.761 4.480 1.00 80.50 72 HIS A C 1
ATOM 579 O O . HIS A 1 72 ? -2.074 10.087 4.763 1.00 80.50 72 HIS A O 1
ATOM 585 N N . GLY A 1 73 ? 0.088 10.558 5.078 1.00 80.31 73 GLY A N 1
ATOM 586 C CA . GLY A 1 73 ? 0.272 9.497 6.067 1.00 80.31 73 GLY A CA 1
ATOM 587 C C . GLY A 1 73 ? 0.156 8.097 5.455 1.00 80.31 73 GLY A C 1
ATOM 588 O O . GLY A 1 73 ? -0.260 7.165 6.136 1.00 80.31 73 GLY A O 1
ATOM 589 N N . LEU A 1 74 ? 0.525 7.940 4.179 1.00 86.31 74 LEU A N 1
ATOM 590 C CA . LEU A 1 74 ? 0.547 6.659 3.478 1.00 86.31 74 LEU A CA 1
ATOM 591 C C . LEU A 1 74 ? 1.966 6.302 3.042 1.00 86.31 74 LEU A C 1
ATOM 593 O O . LEU A 1 74 ? 2.740 7.162 2.626 1.00 86.31 74 LEU A O 1
ATOM 597 N N . HIS A 1 75 ? 2.275 5.012 3.096 1.00 89.56 75 HIS A N 1
ATOM 598 C CA . HIS A 1 75 ? 3.520 4.435 2.615 1.00 89.56 75 HIS A CA 1
ATOM 599 C C . HIS A 1 75 ? 3.236 3.296 1.637 1.00 89.56 75 HIS A C 1
ATOM 601 O O . HIS A 1 75 ? 2.368 2.466 1.890 1.00 89.56 75 HIS A O 1
ATOM 607 N N . ILE A 1 76 ? 3.983 3.232 0.539 1.00 90.56 76 ILE A N 1
ATOM 608 C CA . ILE A 1 76 ? 3.916 2.150 -0.442 1.00 90.56 76 ILE A CA 1
ATOM 609 C C . ILE A 1 76 ? 5.235 1.393 -0.474 1.00 90.56 76 ILE A C 1
ATOM 611 O O . ILE A 1 76 ? 6.308 1.990 -0.535 1.00 90.56 76 ILE A O 1
ATOM 615 N N . SER A 1 77 ? 5.153 0.069 -0.506 1.00 90.25 77 SER A N 1
ATOM 616 C CA . SER A 1 77 ? 6.302 -0.801 -0.748 1.00 90.25 77 SER A CA 1
ATOM 617 C C . SER A 1 77 ? 6.014 -1.763 -1.895 1.00 90.25 77 SER A C 1
ATOM 619 O O . SER A 1 77 ? 4.891 -2.242 -2.053 1.00 90.25 77 SER A O 1
ATOM 621 N N . ALA A 1 78 ? 7.036 -2.039 -2.703 1.00 90.19 78 ALA A N 1
ATOM 622 C CA . ALA A 1 78 ? 7.028 -3.158 -3.634 1.00 90.19 78 ALA A CA 1
ATOM 623 C C . ALA A 1 78 ? 7.754 -4.338 -2.983 1.00 90.19 78 ALA A C 1
ATOM 625 O O . ALA A 1 78 ? 8.840 -4.172 -2.420 1.00 90.19 78 ALA A O 1
ATOM 626 N N . VAL A 1 79 ? 7.147 -5.520 -3.034 1.00 81.94 79 VAL A N 1
ATOM 627 C CA . VAL A 1 79 ? 7.710 -6.743 -2.440 1.00 81.94 79 VAL A CA 1
ATOM 628 C C . VAL A 1 79 ? 8.061 -7.742 -3.528 1.00 81.94 79 VAL A C 1
ATOM 630 O O . VAL A 1 79 ? 9.107 -7.603 -4.155 1.00 81.94 79 VAL A O 1
ATOM 633 N N . HIS A 1 80 ? 7.215 -8.744 -3.752 1.00 80.62 80 HIS A N 1
ATOM 634 C CA . HIS A 1 80 ? 7.426 -9.777 -4.750 1.00 80.62 80 HIS A CA 1
ATOM 635 C C . HIS A 1 80 ? 6.579 -9.529 -6.003 1.00 80.62 80 HIS A C 1
ATOM 637 O O . HIS A 1 80 ? 5.497 -8.939 -5.919 1.00 80.62 80 HIS A O 1
ATOM 643 N N . PRO A 1 81 ? 7.059 -9.987 -7.169 1.00 82.50 81 PRO A N 1
ATOM 644 C CA . PRO A 1 81 ? 6.270 -10.023 -8.393 1.00 82.50 81 PRO A CA 1
ATOM 645 C C . PRO A 1 81 ? 4.911 -10.715 -8.198 1.00 82.50 81 PRO A C 1
ATOM 647 O O . PRO A 1 81 ? 4.793 -11.695 -7.460 1.00 82.50 81 PRO A O 1
ATOM 650 N N . SER A 1 82 ? 3.882 -10.241 -8.902 1.00 81.44 82 SER A N 1
ATOM 651 C CA . SER A 1 82 ? 2.653 -11.012 -9.081 1.00 81.44 82 SER A CA 1
ATOM 652 C C . SER A 1 82 ? 2.919 -12.140 -10.076 1.00 81.44 82 SER A C 1
ATOM 654 O O . SER A 1 82 ? 3.178 -11.889 -11.252 1.00 81.44 82 SER A O 1
ATOM 656 N N . GLU A 1 83 ? 2.887 -13.374 -9.583 1.00 77.88 83 GLU A N 1
ATOM 657 C CA . GLU A 1 83 ? 2.995 -14.588 -10.392 1.00 77.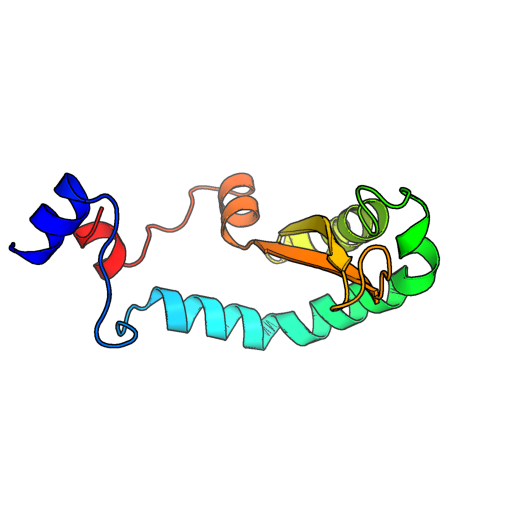88 83 GLU A CA 1
ATOM 658 C C . GLU A 1 83 ? 1.596 -15.042 -10.827 1.00 77.88 83 GLU A C 1
ATOM 660 O O . GLU A 1 83 ? 0.636 -14.941 -10.054 1.00 77.88 83 GLU A O 1
ATOM 665 N N . SER A 1 84 ? 1.464 -15.486 -12.077 1.00 74.75 84 SER A N 1
ATOM 666 C CA . SER A 1 84 ? 0.250 -16.148 -12.555 1.00 74.75 84 SER A CA 1
ATOM 667 C C . SER A 1 84 ? 0.200 -17.605 -12.072 1.00 74.75 84 SER A C 1
ATOM 669 O O . SER A 1 84 ? 1.106 -18.092 -11.399 1.00 74.75 84 SER A O 1
ATOM 671 N N . ASP A 1 85 ? -0.842 -18.352 -12.444 1.00 75.44 85 ASP A N 1
ATOM 672 C CA . ASP A 1 85 ? -0.909 -19.798 -12.167 1.00 75.44 85 ASP A CA 1
ATOM 673 C C . ASP A 1 85 ? 0.200 -20.602 -12.882 1.00 75.44 85 ASP A C 1
ATOM 675 O O . ASP A 1 85 ? 0.356 -21.806 -12.659 1.00 75.44 85 ASP A O 1
ATOM 679 N N . LYS A 1 86 ? 0.962 -19.963 -13.779 1.00 75.56 86 LYS A N 1
ATOM 680 C CA . LYS A 1 86 ? 2.111 -20.555 -14.460 1.00 75.56 86 LYS A CA 1
ATOM 681 C C . LYS A 1 86 ? 3.399 -20.063 -13.811 1.00 75.56 86 LYS A C 1
ATOM 683 O O . LYS A 1 86 ? 3.690 -18.873 -13.810 1.00 75.56 86 LYS A O 1
ATOM 688 N N . ILE A 1 87 ? 4.201 -21.015 -13.342 1.00 72.81 87 ILE A N 1
ATOM 689 C CA . ILE A 1 87 ? 5.508 -20.735 -12.742 1.00 72.81 87 ILE A CA 1
ATOM 690 C C . ILE A 1 87 ? 6.370 -19.922 -13.716 1.00 72.81 87 ILE A C 1
ATOM 692 O O . ILE A 1 87 ? 6.588 -20.348 -14.854 1.00 72.81 87 ILE A O 1
ATOM 696 N N . GLY A 1 88 ? 6.869 -18.777 -13.251 1.00 67.75 88 GLY A N 1
ATOM 697 C CA . GLY A 1 88 ? 7.723 -17.872 -14.028 1.00 67.75 88 GLY A CA 1
ATOM 698 C C . GLY A 1 88 ? 6.989 -16.930 -14.991 1.00 67.75 88 GLY A C 1
ATOM 699 O O . GLY A 1 88 ? 7.650 -16.233 -15.758 1.00 67.75 88 GLY A O 1
ATOM 700 N N . ASP A 1 89 ? 5.654 -16.887 -14.970 1.00 77.69 89 ASP A N 1
ATOM 701 C CA . ASP A 1 89 ? 4.856 -15.930 -15.742 1.00 77.69 89 ASP A CA 1
ATOM 702 C C . ASP A 1 89 ? 4.422 -14.760 -14.848 1.00 77.69 89 ASP A C 1
ATOM 704 O O . ASP A 1 89 ? 3.592 -14.882 -13.943 1.00 77.69 89 ASP A O 1
ATOM 708 N N . TRP A 1 90 ? 5.054 -13.616 -15.088 1.00 78.94 90 TRP A N 1
ATOM 709 C CA . TRP A 1 90 ? 4.943 -12.414 -14.277 1.00 78.94 90 TRP A CA 1
ATOM 710 C C . TRP A 1 90 ? 3.958 -11.415 -14.882 1.00 78.94 90 TRP A C 1
ATOM 712 O O . TRP A 1 90 ? 4.088 -11.026 -16.042 1.00 78.94 90 TRP A O 1
ATOM 722 N N . THR A 1 91 ? 3.000 -10.943 -14.082 1.00 81.25 91 THR A N 1
ATOM 723 C CA . THR A 1 91 ? 1.949 -10.016 -14.547 1.00 81.25 91 THR A CA 1
ATOM 724 C C . THR A 1 91 ? 2.159 -8.567 -14.118 1.00 81.25 91 THR A C 1
ATOM 726 O O . THR A 1 91 ? 1.410 -7.688 -14.547 1.00 81.25 91 THR A O 1
ATOM 729 N N . GLY A 1 92 ? 3.164 -8.293 -13.286 1.00 84.69 92 GLY A N 1
ATOM 730 C CA . GLY A 1 92 ? 3.420 -6.953 -12.770 1.00 84.69 92 GLY A CA 1
ATOM 731 C C . GLY A 1 92 ? 3.912 -6.931 -11.321 1.00 84.69 92 GLY A C 1
ATOM 732 O O . GLY A 1 92 ? 3.892 -7.949 -10.617 1.00 84.69 92 GLY A O 1
ATOM 733 N N . PRO A 1 93 ? 4.381 -5.773 -10.842 1.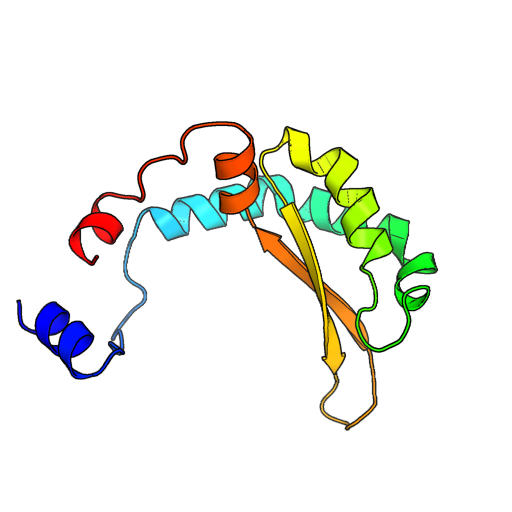00 88.50 93 PRO A N 1
ATOM 734 C CA . PRO A 1 93 ? 4.736 -5.599 -9.442 1.00 88.50 93 PRO A CA 1
ATOM 735 C C . PRO A 1 93 ? 3.511 -5.758 -8.537 1.00 88.50 93 PRO A C 1
ATOM 737 O O . PRO A 1 93 ? 2.373 -5.516 -8.945 1.00 88.50 93 PRO A O 1
ATOM 740 N N . ARG A 1 94 ? 3.748 -6.150 -7.285 1.00 90.44 94 ARG A N 1
ATOM 741 C CA . ARG A 1 94 ? 2.741 -6.106 -6.224 1.00 90.44 94 ARG A CA 1
ATOM 742 C C . ARG A 1 94 ? 3.101 -5.000 -5.244 1.00 90.44 94 ARG A C 1
ATOM 744 O O . ARG A 1 94 ? 4.177 -5.031 -4.644 1.00 90.44 94 ARG A O 1
ATOM 751 N N . PHE A 1 95 ? 2.178 -4.062 -5.065 1.00 91.12 95 PHE A N 1
ATOM 752 C CA . PHE A 1 95 ? 2.331 -2.938 -4.149 1.00 91.12 95 PHE A CA 1
ATOM 753 C C . PHE A 1 95 ? 1.509 -3.153 -2.882 1.00 91.12 95 PHE A C 1
ATOM 755 O O . PHE A 1 95 ? 0.346 -3.548 -2.948 1.00 91.12 95 PHE A O 1
ATOM 762 N N . TYR A 1 96 ? 2.117 -2.881 -1.733 1.00 90.56 96 TYR A N 1
ATOM 763 C CA . TYR A 1 96 ? 1.469 -2.889 -0.426 1.00 90.56 96 TYR A CA 1
ATOM 764 C C . TYR A 1 96 ? 1.374 -1.452 0.061 1.00 90.56 96 TYR A C 1
ATOM 766 O O . TYR A 1 96 ? 2.372 -0.731 0.023 1.00 90.56 96 TYR A O 1
ATOM 774 N N . VAL A 1 97 ? 0.188 -1.053 0.521 1.00 88.75 97 VAL A N 1
ATOM 775 C CA . VAL A 1 97 ? -0.078 0.284 1.056 1.00 88.75 97 VAL A CA 1
ATOM 776 C C . VAL A 1 97 ? -0.257 0.183 2.567 1.00 88.75 97 VAL A C 1
ATOM 778 O O . VAL A 1 97 ? -1.106 -0.563 3.049 1.00 88.75 97 VAL A O 1
ATOM 781 N N . THR A 1 98 ? 0.531 0.951 3.310 1.00 85.69 98 THR A N 1
ATOM 782 C CA . THR A 1 98 ? 0.531 0.988 4.772 1.00 85.69 98 THR A CA 1
ATOM 783 C C . THR A 1 98 ? 0.240 2.407 5.245 1.00 85.69 98 THR A C 1
ATOM 785 O O . THR A 1 98 ? 0.983 3.330 4.927 1.00 85.69 98 THR A O 1
ATOM 788 N N . ALA A 1 99 ? -0.793 2.586 6.068 1.00 77.31 99 ALA A N 1
ATOM 789 C CA . ALA A 1 99 ? -1.062 3.865 6.735 1.00 77.31 99 ALA A CA 1
ATOM 790 C C . ALA A 1 99 ? -0.305 4.005 8.072 1.00 77.31 99 ALA A C 1
ATOM 792 O O . ALA A 1 99 ? 0.156 5.081 8.444 1.00 77.31 99 ALA A O 1
ATOM 793 N N . ILE A 1 100 ? -0.117 2.889 8.787 1.00 69.88 100 ILE A N 1
ATOM 794 C CA . ILE A 1 100 ? 0.473 2.872 10.136 1.00 69.88 100 ILE A CA 1
ATOM 795 C C . ILE A 1 100 ? 1.923 3.363 10.138 1.00 69.88 100 ILE A C 1
ATOM 797 O O . ILE A 1 100 ? 2.280 4.184 10.970 1.00 69.88 100 ILE A O 1
ATOM 801 N N . GLU A 1 101 ? 2.767 2.903 9.214 1.00 59.16 101 GLU A N 1
ATOM 802 C CA . GLU A 1 101 ? 4.189 3.265 9.200 1.00 59.16 101 GLU A CA 1
ATOM 803 C C . GLU A 1 101 ? 4.410 4.763 8.954 1.00 59.16 101 GLU A C 1
ATOM 805 O O . GLU A 1 101 ? 5.290 5.371 9.561 1.00 59.16 101 GLU A O 1
ATOM 810 N N . ALA A 1 102 ? 3.600 5.378 8.095 1.00 56.84 102 ALA A N 1
ATOM 811 C CA . ALA A 1 102 ? 3.685 6.808 7.838 1.00 56.84 102 ALA A CA 1
ATOM 812 C C . ALA A 1 102 ? 3.116 7.633 9.007 1.00 56.84 102 ALA A C 1
ATOM 814 O O . ALA A 1 102 ? 3.726 8.637 9.372 1.00 56.84 102 ALA A O 1
ATOM 815 N N . LEU A 1 103 ? 2.050 7.167 9.674 1.00 56.16 103 LEU A N 1
ATOM 816 C CA . LEU A 1 103 ? 1.578 7.750 10.939 1.00 56.16 103 LEU A CA 1
ATOM 817 C C . LEU A 1 103 ? 2.632 7.632 12.058 1.00 56.16 103 LEU A C 1
ATOM 819 O O . LEU A 1 103 ? 2.905 8.615 12.739 1.00 56.16 103 LEU A O 1
ATOM 823 N N . MET A 1 104 ? 3.295 6.476 12.191 1.00 56.38 104 MET A N 1
ATOM 824 C CA . MET A 1 104 ? 4.378 6.233 13.159 1.00 56.38 104 MET A CA 1
ATOM 825 C C . MET A 1 104 ? 5.631 7.077 12.888 1.00 56.38 104 MET A C 1
ATOM 827 O O . MET A 1 104 ? 6.357 7.420 13.818 1.00 56.38 104 MET A O 1
ATOM 831 N N . LYS A 1 105 ? 5.923 7.398 11.621 1.00 55.00 105 LYS A N 1
ATOM 832 C CA . LYS A 1 105 ? 7.074 8.236 11.236 1.00 55.00 105 LYS A CA 1
ATOM 833 C C . LYS A 1 105 ? 6.808 9.738 11.382 1.00 55.00 105 LYS A C 1
ATOM 835 O O . LYS A 1 105 ? 7.767 10.505 11.392 1.00 55.00 105 LYS A O 1
ATOM 840 N N . GLN A 1 106 ? 5.546 10.161 11.478 1.00 57.78 106 GLN A N 1
ATOM 841 C CA . GLN A 1 106 ? 5.152 11.575 11.565 1.00 57.78 106 GLN A CA 1
ATOM 842 C C . GLN A 1 106 ? 4.694 12.015 12.963 1.00 57.78 106 GLN A C 1
ATOM 844 O O . GLN A 1 106 ? 4.513 13.211 13.187 1.00 57.78 106 GLN A O 1
ATOM 849 N N . GLY A 1 107 ? 4.549 11.090 13.915 1.00 58.22 107 GLY A N 1
ATOM 850 C CA . GLY A 1 107 ? 4.168 11.393 15.291 1.00 58.22 107 GLY A CA 1
ATOM 851 C C . GLY A 1 107 ? 3.793 10.142 16.080 1.00 58.22 107 GLY A C 1
ATOM 852 O O . GLY A 1 107 ? 4.099 9.020 15.676 1.00 58.22 107 GLY A O 1
ATOM 853 N N . ASP A 1 108 ? 3.122 10.337 17.214 1.00 57.34 108 ASP A N 1
ATOM 854 C CA . ASP A 1 108 ? 2.571 9.223 17.980 1.00 57.34 108 ASP A CA 1
ATOM 855 C C . ASP A 1 108 ? 1.493 8.520 17.147 1.00 57.34 108 ASP A C 1
ATOM 857 O O . ASP A 1 108 ? 0.537 9.149 16.686 1.00 57.34 108 ASP A O 1
ATOM 861 N N . ALA A 1 109 ? 1.649 7.209 16.951 1.00 60.50 109 ALA A N 1
ATOM 862 C CA . ALA A 1 109 ? 0.640 6.410 16.272 1.00 60.50 109 ALA A CA 1
ATOM 863 C C . ALA A 1 109 ? -0.710 6.573 16.989 1.00 60.50 109 ALA A C 1
ATOM 865 O O . ALA A 1 109 ? -0.746 6.524 18.227 1.00 60.50 109 ALA A O 1
ATOM 866 N N . PRO A 1 110 ? -1.825 6.744 16.254 1.00 62.38 110 PRO A N 1
ATOM 867 C CA . PRO A 1 110 ? -3.132 6.755 16.887 1.00 62.38 110 PRO A CA 1
ATOM 868 C C . PRO A 1 110 ? -3.301 5.452 17.665 1.00 62.38 110 PRO A C 1
ATOM 870 O O . PRO A 1 110 ? -2.865 4.385 17.218 1.00 62.38 110 PRO A O 1
ATOM 873 N N . ARG A 1 111 ? -3.908 5.543 18.854 1.00 62.00 111 ARG A N 1
ATOM 874 C CA . ARG A 1 111 ? -4.217 4.337 19.619 1.00 62.00 111 ARG A CA 1
ATOM 875 C C . ARG A 1 111 ? -5.037 3.404 18.726 1.00 62.00 111 ARG A C 1
ATOM 877 O O . ARG A 1 111 ? -5.946 3.892 18.047 1.00 62.00 111 ARG A O 1
ATOM 884 N N . PRO A 1 112 ? -4.723 2.098 18.710 1.00 63.00 112 PRO A N 1
ATOM 885 C CA . PRO A 1 112 ? -5.574 1.144 18.023 1.00 63.00 112 PRO A CA 1
ATOM 886 C C . PRO A 1 112 ? -7.009 1.278 18.559 1.00 63.00 112 PRO A C 1
ATOM 888 O O . PRO A 1 112 ? -7.172 1.645 19.729 1.00 63.00 112 PRO A O 1
ATOM 891 N N . PRO A 1 113 ? -8.035 1.004 17.734 1.00 66.62 113 PRO A N 1
ATOM 892 C CA . PRO A 1 113 ? -9.423 0.998 18.188 1.00 66.62 113 PRO A CA 1
ATOM 893 C C . PRO A 1 113 ? -9.583 0.170 19.467 1.00 66.62 113 PRO A C 1
ATOM 895 O O . PRO A 1 113 ? -8.869 -0.822 19.646 1.00 66.62 113 PRO A O 1
ATOM 898 N N . GLU A 1 114 ? -10.477 0.594 20.365 1.00 72.56 114 GLU A N 1
ATOM 899 C CA . GLU A 1 114 ? -10.637 -0.019 21.694 1.00 72.56 114 GLU A CA 1
ATOM 900 C C . GLU A 1 114 ? -10.857 -1.532 21.587 1.00 72.56 114 GLU A C 1
ATOM 902 O O . GLU A 1 114 ? -10.249 -2.303 22.326 1.00 72.56 114 GLU A O 1
ATOM 907 N N . GLU A 1 115 ? -11.606 -1.967 20.576 1.00 68.25 115 GLU A N 1
ATOM 908 C CA . GLU A 1 115 ? -11.913 -3.371 20.315 1.00 68.25 115 GLU A CA 1
ATOM 909 C C . GLU A 1 115 ? -10.660 -4.198 19.996 1.00 68.25 115 GLU A C 1
ATOM 911 O O . GLU A 1 115 ? -10.581 -5.374 20.349 1.00 68.25 115 GLU A O 1
ATOM 916 N N . LEU A 1 116 ? -9.661 -3.591 19.346 1.00 63.38 116 LEU A N 1
ATOM 917 C CA . LEU A 1 116 ? -8.377 -4.232 19.064 1.00 63.38 116 LEU A CA 1
ATOM 918 C C . LEU A 1 116 ? -7.459 -4.206 20.293 1.00 63.38 116 LEU A C 1
ATOM 920 O O . LEU A 1 116 ? -6.732 -5.167 20.541 1.00 63.38 116 LEU A O 1
ATOM 924 N N . ALA A 1 117 ? -7.506 -3.128 21.079 1.00 65.94 117 ALA A N 1
ATOM 925 C CA . ALA A 1 117 ? -6.748 -3.012 22.322 1.00 65.94 117 ALA A CA 1
ATOM 926 C C . ALA A 1 117 ? -7.202 -4.026 23.388 1.00 65.94 117 ALA A C 1
ATOM 928 O O . ALA A 1 117 ? -6.383 -4.475 24.182 1.00 65.94 117 ALA A O 1
ATOM 929 N N . GLU A 1 118 ? -8.481 -4.411 23.399 1.00 64.62 118 GLU A N 1
ATOM 930 C CA . GLU A 1 118 ? -9.019 -5.439 24.303 1.00 64.62 118 GLU A CA 1
ATOM 931 C C . GLU A 1 118 ? -8.576 -6.871 23.948 1.00 64.62 118 GLU A C 1
ATOM 933 O O . GLU A 1 118 ? -8.573 -7.757 24.813 1.00 64.62 118 GLU A O 1
ATOM 938 N N . LEU A 1 119 ? -8.208 -7.106 22.685 1.00 62.03 119 LEU A N 1
ATOM 939 C CA . LEU A 1 119 ? -7.764 -8.408 22.180 1.00 62.03 119 LEU A CA 1
ATOM 940 C C . LEU A 1 119 ? -6.273 -8.669 22.420 1.00 62.03 119 LEU A C 1
ATOM 942 O O . LEU A 1 119 ? -5.904 -9.822 22.667 1.00 62.03 119 LEU A O 1
ATOM 946 N N . LEU A 1 120 ? -5.447 -7.620 22.348 1.00 50.91 120 LEU A N 1
ATOM 947 C CA . LEU A 1 120 ? -4.002 -7.649 22.622 1.00 50.91 120 LEU A CA 1
ATOM 948 C C . LEU A 1 120 ? -3.696 -7.726 24.129 1.00 50.91 120 LEU A C 1
ATOM 950 O O . LEU A 1 120 ? -2.592 -8.196 24.472 1.00 50.91 120 LEU A O 1
#

Organism: Polarella glacialis (NCBI:txid89957)

Secondary structure (DSSP, 8-state):
-HHHHHHHHHS----SS----HHHHHHHHHHHHHHHHHHHHHHHTGGGTTTT-TTSTTHHHHHHHHHHHGGGT-EEEEEEEEE-SSTT-EEEEEEEEESHHHHHHHSSPPPPPHHHHTT-

Radius of gyration: 17.94 Å; chains: 1; bounding box: 33×36×46 Å

pLDDT: mean 80.28, std 11.37, range [50.91, 96.31]

Sequence (120 aa):
ESERRKLHEDGVLELSSLPSWGMFDFVESLHAEHNQNVVELLEKTRSTWTEDGENRPGAAAAWEVNQELNKHGLHISAVHPSESDKIGDWTGPRFYVTAIEALMKQGDAPRPPEELAELL